Protein AF-A0AB73HHT5-F1 (afdb_monomer)

Sequence (84 aa):
QTDFERKVSQRGRKSSLTKNLKHLIEEKIQVQKWSPEQVAHVVGIAYKTVYNWIDQGWLDVQLPDLPDHGIRRHRAKEKRGTFS

Radius of gyration: 14.93 Å; Cα contacts (8 Å, |Δi|>4): 52; chains: 1; bounding box: 33×35×42 Å

Foldseek 3Di:
DPPLLVVVVPDDDPDPDDPVLLVQQQCCCQVVLDALCVSCVVVVHDSVVSVVCQVSVVHPDHCCSRSCSCVVVVVPPDPPDPDD

Mean predicted aligned error: 10.89 Å

Secondary structure (DSSP, 8-state):
--HHHHHHTTSSS-----HHHHHHHHHHHHTT---HHHHHHHHTS-HHHHHHHHHTT-SS--GGGSTTTTHHHHTT--------

Nearest PDB structures (foldseek):
  4a12-assembly1_B  TM=5.743E-01  e=7.141E+00  Staphylococcus aureus
  5mq0-assembly1_O  TM=5.082E-01  e=8.013E+00  Saccharomyces cerevisiae

Solvent-accessible surface area (backbone atoms only — not comparable to full-atom values): 5382 Å² total; per-residue (Å²): 134,72,69,60,65,66,63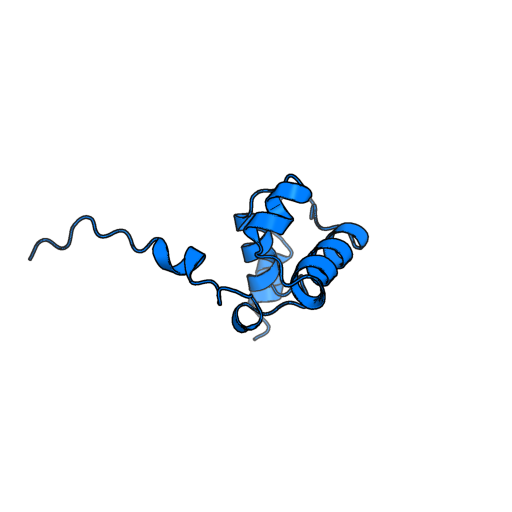,61,76,74,63,78,79,78,77,86,74,43,74,69,56,50,52,52,50,50,47,39,34,73,74,67,54,39,47,60,57,59,50,17,60,78,73,73,48,62,38,68,55,51,54,49,33,35,77,67,61,75,41,104,50,55,63,80,73,39,76,63,55,52,50,75,72,62,69,72,68,82,83,83,76,90,76,129

Organism: Pediococcus pentosaceus (NCBI:txid1255)

Structure (mmCIF, N/CA/C/O backbone):
data_AF-A0AB73HHT5-F1
#
_entry.id   AF-A0AB73HHT5-F1
#
loop_
_atom_site.group_PDB
_atom_site.id
_atom_site.type_symbol
_atom_site.label_atom_id
_atom_site.label_alt_id
_atom_site.label_comp_id
_atom_site.label_asym_id
_atom_site.label_entity_id
_atom_site.label_seq_id
_atom_site.pdbx_PDB_ins_code
_atom_site.Cartn_x
_atom_site.Cartn_y
_atom_site.Cartn_z
_atom_site.occupancy
_atom_site.B_iso_or_equiv
_atom_site.auth_seq_id
_atom_site.auth_comp_id
_atom_site.auth_asym_id
_atom_site.auth_atom_id
_atom_site.pdbx_PDB_model_num
ATOM 1 N N . GLN A 1 1 ? -15.665 7.598 -12.413 1.00 48.34 1 GLN A N 1
ATOM 2 C CA . GLN A 1 1 ? -14.658 7.120 -11.439 1.00 48.34 1 GLN A CA 1
ATOM 3 C C . GLN A 1 1 ? -15.223 6.939 -10.015 1.00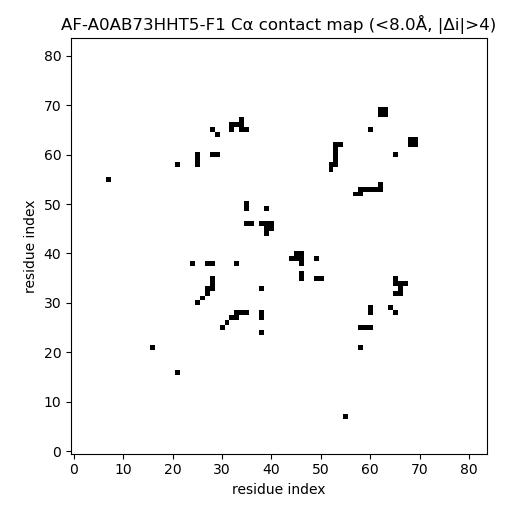 48.34 1 GLN A C 1
ATOM 5 O O . GLN A 1 1 ? -14.529 6.391 -9.180 1.00 48.34 1 GLN A O 1
ATOM 10 N N . THR A 1 2 ? -16.492 7.283 -9.751 1.00 42.41 2 THR A N 1
ATOM 11 C CA . THR A 1 2 ? -17.116 7.384 -8.409 1.00 42.41 2 THR A CA 1
ATOM 12 C C . THR A 1 2 ? -17.945 6.169 -7.944 1.00 42.41 2 THR A C 1
ATOM 14 O O . THR A 1 2 ? -18.387 6.126 -6.799 1.00 42.41 2 THR A O 1
ATOM 17 N N . ASP A 1 3 ? -18.182 5.164 -8.797 1.00 39.69 3 ASP A N 1
ATOM 18 C CA . ASP A 1 3 ? -19.061 4.020 -8.464 1.00 39.69 3 ASP A CA 1
ATOM 19 C C . ASP A 1 3 ? -18.343 2.912 -7.663 1.00 39.69 3 ASP A C 1
ATOM 21 O O . ASP A 1 3 ? -18.965 2.157 -6.913 1.00 39.69 3 ASP A O 1
ATOM 25 N N . PHE A 1 4 ? -17.012 2.830 -7.783 1.00 47.88 4 PHE A N 1
ATOM 26 C CA . PHE A 1 4 ? -16.199 1.799 -7.129 1.00 47.88 4 PHE A CA 1
ATOM 27 C C . PHE A 1 4 ? -16.049 2.046 -5.620 1.00 47.88 4 PHE A C 1
ATOM 29 O O . PHE A 1 4 ? -16.216 1.123 -4.821 1.00 47.88 4 PHE A O 1
ATOM 36 N N . GLU A 1 5 ? -15.846 3.305 -5.216 1.00 51.53 5 GLU A N 1
ATOM 37 C CA . GLU A 1 5 ? -15.736 3.720 -3.808 1.00 51.53 5 GLU A CA 1
ATOM 38 C C . GLU A 1 5 ? -16.988 3.343 -2.999 1.00 51.53 5 GLU A C 1
ATOM 40 O O . GLU A 1 5 ? -16.899 2.866 -1.862 1.00 51.53 5 GLU A O 1
ATOM 45 N N . ARG A 1 6 ? -18.169 3.462 -3.621 1.00 51.03 6 ARG A N 1
ATOM 46 C CA . ARG A 1 6 ? -19.462 3.180 -2.982 1.00 51.03 6 ARG A CA 1
ATOM 47 C C . ARG A 1 6 ? -19.677 1.692 -2.687 1.00 51.03 6 ARG A C 1
ATOM 49 O O . ARG A 1 6 ? -20.283 1.359 -1.671 1.00 51.03 6 ARG A O 1
ATOM 56 N N . LYS A 1 7 ? -19.169 0.792 -3.541 1.00 47.81 7 LYS A N 1
ATOM 57 C CA . LYS A 1 7 ? -19.332 -0.670 -3.391 1.00 47.81 7 LYS A CA 1
ATOM 58 C C . LYS A 1 7 ? -18.298 -1.310 -2.460 1.00 47.81 7 LYS A C 1
ATOM 60 O O . LYS A 1 7 ? -18.583 -2.358 -1.879 1.00 47.81 7 LYS A O 1
ATOM 65 N N . VAL A 1 8 ? -17.127 -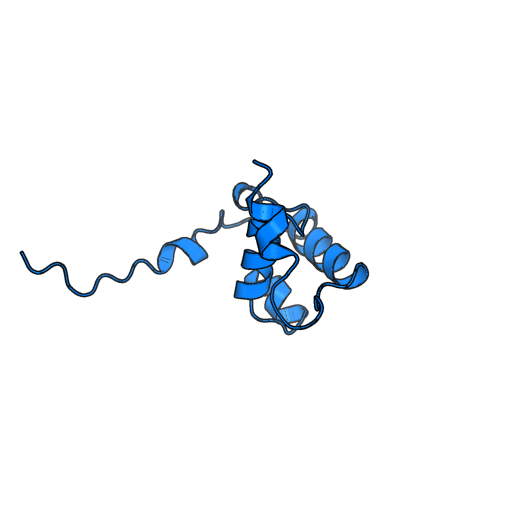0.692 -2.287 1.00 52.00 8 VAL A N 1
ATOM 66 C CA . VAL A 1 8 ? -16.069 -1.179 -1.380 1.00 52.00 8 VAL A CA 1
ATOM 67 C C . VAL A 1 8 ? -16.361 -0.816 0.081 1.00 52.00 8 VAL A C 1
ATOM 69 O O . VAL A 1 8 ? -16.105 -1.625 0.970 1.00 52.00 8 VAL A O 1
ATOM 72 N N . SER A 1 9 ? -16.975 0.345 0.332 1.00 49.62 9 SER A N 1
ATOM 73 C CA . SER A 1 9 ? -17.297 0.834 1.683 1.00 49.62 9 SER A CA 1
ATOM 74 C C . SER A 1 9 ? -18.242 -0.084 2.487 1.00 49.62 9 SER A C 1
ATOM 76 O O . SER A 1 9 ? -18.230 -0.048 3.715 1.00 49.62 9 SER A O 1
ATOM 78 N N . GLN A 1 10 ? -19.028 -0.939 1.819 1.00 48.34 10 GLN A N 1
ATOM 79 C CA . GLN A 1 10 ? -20.088 -1.746 2.446 1.00 48.34 10 GLN A CA 1
ATOM 80 C C . GLN A 1 10 ? -19.778 -3.252 2.580 1.00 48.34 10 GLN A C 1
ATOM 82 O O . GLN A 1 10 ? -20.677 -4.032 2.894 1.00 48.34 10 GLN A O 1
ATOM 87 N N . ARG A 1 11 ? -18.534 -3.709 2.355 1.00 43.25 11 ARG A N 1
ATOM 88 C CA . ARG A 1 11 ? -18.191 -5.145 2.441 1.00 43.25 11 ARG A CA 1
ATOM 89 C C . ARG A 1 11 ? -17.408 -5.515 3.711 1.00 43.25 11 ARG A C 1
ATOM 91 O O . ARG A 1 11 ? -16.242 -5.167 3.844 1.00 43.25 11 ARG A O 1
ATOM 98 N N . GLY A 1 12 ? -18.009 -6.363 4.553 1.00 54.84 12 GLY A N 1
ATOM 99 C CA . GLY A 1 12 ? -17.307 -7.228 5.517 1.00 54.84 12 GLY A CA 1
ATOM 100 C C . GLY A 1 12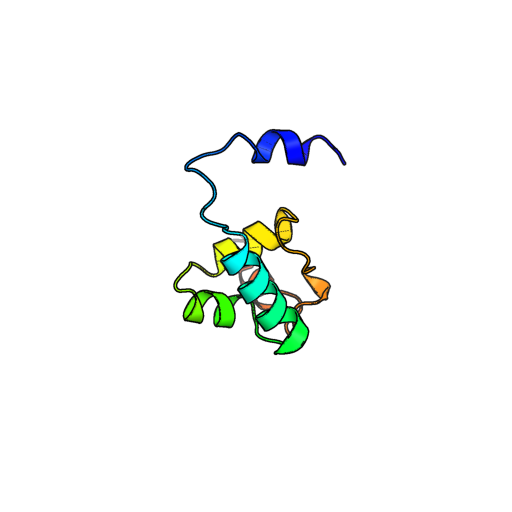 ? -16.773 -6.576 6.804 1.00 54.84 12 GLY A C 1
ATOM 101 O O . GLY A 1 12 ? -17.044 -5.419 7.108 1.00 54.84 12 GLY A O 1
ATOM 102 N N . ARG A 1 13 ? -16.053 -7.383 7.605 1.00 50.00 13 ARG A N 1
ATOM 103 C CA . ARG A 1 13 ? -15.509 -7.052 8.941 1.00 50.00 13 ARG A CA 1
ATOM 104 C C . ARG A 1 13 ? -14.722 -5.734 8.909 1.00 50.00 13 ARG A C 1
ATOM 106 O O . ARG A 1 13 ? -13.951 -5.512 7.981 1.00 50.00 13 ARG A O 1
ATOM 113 N N . LYS A 1 14 ? -14.908 -4.888 9.935 1.00 53.38 14 LYS A N 1
ATOM 114 C CA . LYS A 1 14 ? -14.302 -3.547 10.035 1.00 53.38 14 LYS A CA 1
ATOM 115 C C . LYS A 1 14 ? -12.814 -3.566 9.663 1.00 53.38 14 LYS A C 1
ATOM 117 O O . LYS A 1 14 ? -12.077 -4.444 10.105 1.00 53.38 14 LYS A O 1
ATOM 122 N N . SER A 1 15 ? -12.411 -2.594 8.846 1.00 55.91 15 SER A N 1
ATOM 123 C CA . SER A 1 15 ? -11.085 -2.464 8.241 1.00 55.91 15 SER A CA 1
ATOM 124 C C . SER A 1 15 ? -9.948 -2.666 9.253 1.00 55.91 15 SER A C 1
ATOM 126 O O . SER A 1 15 ? -9.757 -1.836 10.139 1.00 55.91 15 SER A O 1
ATOM 128 N N . SER A 1 16 ? -9.147 -3.725 9.085 1.00 66.50 16 SER A N 1
ATOM 129 C CA . SER A 1 16 ? -7.900 -3.943 9.847 1.00 66.50 16 SER A CA 1
ATOM 130 C C . SER A 1 16 ? -6.807 -2.904 9.559 1.00 66.50 16 SER A C 1
ATOM 132 O O . SER A 1 16 ? -5.764 -2.929 10.206 1.00 66.50 16 SER A O 1
ATOM 134 N N . LEU A 1 17 ? -7.015 -2.003 8.594 1.00 78.12 17 LEU A N 1
ATOM 135 C CA . LEU A 1 17 ? -6.067 -0.947 8.259 1.00 78.12 17 LEU A CA 1
ATOM 136 C C . LEU A 1 17 ? -6.196 0.216 9.252 1.00 78.12 17 LEU A C 1
ATOM 138 O O . LEU A 1 17 ? -7.052 1.087 9.105 1.00 78.12 17 LEU A O 1
ATOM 142 N N . THR A 1 18 ? -5.352 0.224 10.282 1.00 84.62 18 THR A N 1
ATOM 143 C CA . THR A 1 18 ? -5.211 1.370 11.192 1.00 84.62 18 THR A CA 1
ATOM 144 C C . THR A 1 18 ? -4.300 2.435 10.577 1.00 84.62 18 THR A C 1
ATOM 146 O O . THR A 1 18 ? -3.484 2.133 9.708 1.00 84.62 18 THR A O 1
ATOM 149 N N . LYS A 1 19 ? -4.396 3.691 11.038 1.00 86.06 19 LYS A N 1
ATOM 150 C CA . LYS A 1 19 ? -3.537 4.791 10.551 1.00 86.06 19 LYS A CA 1
ATOM 151 C C . LYS A 1 19 ? -2.044 4.481 10.714 1.00 86.06 19 LYS A C 1
ATOM 153 O O . LYS A 1 19 ? -1.276 4.695 9.785 1.00 86.06 19 LYS A O 1
ATOM 158 N N . ASN A 1 20 ? -1.662 3.917 11.860 1.00 87.12 20 ASN A N 1
ATOM 159 C CA . ASN A 1 20 ? -0.278 3.527 12.138 1.00 87.12 20 ASN A CA 1
ATOM 160 C C . ASN A 1 20 ? 0.190 2.423 11.189 1.00 87.12 20 ASN A C 1
ATOM 162 O O . ASN A 1 20 ? 1.311 2.466 10.696 1.00 87.12 20 ASN A O 1
ATOM 166 N N . LEU A 1 21 ? -0.684 1.449 10.907 1.00 88.62 21 LEU A N 1
ATOM 167 C CA . LEU A 1 21 ? -0.355 0.365 9.995 1.00 88.62 21 LEU A CA 1
ATOM 168 C C . LEU A 1 21 ? -0.197 0.861 8.558 1.00 88.62 21 LEU A C 1
ATOM 170 O O . LEU A 1 21 ? 0.748 0.472 7.879 1.00 88.62 21 LEU A O 1
ATOM 174 N N . LYS A 1 22 ? -1.102 1.737 8.118 1.00 89.69 22 LYS A N 1
ATOM 175 C CA . LYS A 1 22 ? -1.013 2.413 6.825 1.00 89.69 22 LYS A CA 1
ATOM 176 C C . LYS A 1 22 ? 0.335 3.128 6.678 1.00 89.69 22 LYS A C 1
ATOM 178 O O . LYS A 1 22 ? 1.074 2.810 5.753 1.00 89.69 22 LYS A O 1
ATOM 183 N N . HIS A 1 23 ? 0.681 3.985 7.639 1.00 91.12 23 HIS A N 1
ATOM 184 C CA . HIS A 1 23 ? 1.922 4.757 7.596 1.00 91.12 23 HIS A CA 1
ATOM 185 C C . HIS A 1 23 ? 3.171 3.865 7.580 1.00 91.12 23 HIS A C 1
ATOM 187 O O . HIS A 1 23 ? 4.087 4.099 6.800 1.00 91.12 23 HIS A O 1
ATOM 193 N N . LEU A 1 24 ? 3.181 2.791 8.379 1.00 91.31 24 LEU A N 1
ATOM 194 C CA . LEU A 1 24 ? 4.276 1.819 8.391 1.00 91.31 24 LEU A CA 1
ATOM 195 C C . LEU A 1 24 ? 4.455 1.136 7.028 1.00 91.31 24 LEU A C 1
ATOM 197 O O . LEU A 1 24 ? 5.580 0.951 6.573 1.00 91.31 24 LEU A O 1
ATOM 201 N N . ILE A 1 25 ? 3.356 0.745 6.375 1.00 89.38 25 ILE A N 1
ATOM 202 C CA . ILE A 1 25 ? 3.413 0.105 5.056 1.00 89.38 25 ILE A CA 1
ATOM 203 C C . ILE A 1 25 ? 3.941 1.090 4.009 1.00 89.38 25 ILE A C 1
ATOM 205 O O . ILE A 1 25 ? 4.834 0.735 3.241 1.00 89.38 25 ILE A O 1
ATOM 209 N N . GLU A 1 26 ? 3.419 2.317 3.998 1.00 91.19 26 GLU A N 1
ATOM 210 C CA . GLU A 1 26 ? 3.830 3.375 3.068 1.00 91.19 26 GLU A CA 1
ATOM 211 C C . GLU A 1 26 ? 5.314 3.713 3.230 1.00 91.19 26 GLU A C 1
ATOM 213 O O . GLU A 1 26 ? 6.056 3.661 2.252 1.00 91.19 26 GLU A O 1
ATOM 218 N N . GLU A 1 27 ? 5.782 3.936 4.462 1.00 91.50 27 GLU A N 1
ATOM 219 C CA . GLU A 1 27 ? 7.189 4.228 4.754 1.00 91.50 27 GLU A CA 1
ATOM 220 C C . GLU A 1 27 ? 8.108 3.095 4.275 1.00 91.50 27 GLU A C 1
ATOM 222 O O . GLU A 1 27 ? 9.106 3.326 3.590 1.00 91.50 27 GLU A O 1
ATOM 227 N N . LYS A 1 28 ? 7.764 1.840 4.581 1.00 90.56 28 LYS A N 1
ATOM 228 C CA . LYS A 1 28 ? 8.580 0.686 4.182 1.00 90.56 28 LYS A CA 1
ATOM 229 C C . LYS A 1 28 ? 8.670 0.531 2.664 1.00 90.56 28 LYS A C 1
ATOM 231 O O . LYS A 1 28 ? 9.743 0.207 2.152 1.00 90.56 28 LYS A O 1
ATOM 236 N N . ILE A 1 29 ? 7.579 0.773 1.942 1.00 89.19 29 ILE A N 1
ATOM 237 C CA . ILE A 1 29 ? 7.570 0.664 0.480 1.00 89.19 29 ILE A CA 1
ATOM 238 C C . ILE A 1 29 ? 8.262 1.872 -0.163 1.00 89.19 29 ILE A C 1
ATOM 240 O O . ILE A 1 29 ? 9.138 1.692 -1.003 1.00 89.19 29 ILE A O 1
ATOM 244 N N . GLN A 1 30 ? 7.916 3.097 0.230 1.00 88.81 30 GLN A N 1
ATOM 245 C CA . GLN A 1 30 ? 8.410 4.311 -0.425 1.00 88.81 30 GLN A CA 1
ATOM 246 C C . GLN A 1 30 ? 9.859 4.630 -0.047 1.00 88.81 30 GLN A C 1
ATOM 248 O O . GLN A 1 30 ? 10.663 4.922 -0.936 1.00 88.81 30 GLN A O 1
ATOM 253 N N . VAL A 1 31 ? 10.193 4.549 1.247 1.00 89.12 31 VAL A N 1
ATOM 254 C CA . VAL A 1 31 ? 11.513 4.918 1.785 1.00 89.12 31 VAL A CA 1
ATOM 255 C C . VAL A 1 31 ? 12.483 3.752 1.674 1.00 89.12 31 VAL A C 1
ATOM 257 O O . VAL A 1 31 ? 13.571 3.900 1.127 1.00 89.12 31 VAL A O 1
ATOM 260 N N . GLN A 1 32 ? 12.092 2.575 2.172 1.00 88.56 32 GLN A N 1
ATOM 261 C CA . GLN A 1 32 ? 12.998 1.418 2.223 1.00 88.56 32 GLN A CA 1
ATOM 262 C C . GLN A 1 32 ? 12.973 0.585 0.937 1.00 88.56 32 GLN A C 1
ATOM 264 O O . GLN A 1 32 ? 13.758 -0.355 0.815 1.00 88.56 32 GLN A O 1
ATOM 269 N N . LYS A 1 33 ? 12.093 0.918 -0.021 1.00 87.50 33 LYS A N 1
ATOM 270 C CA . LYS A 1 33 ? 11.923 0.195 -1.292 1.00 87.50 33 LYS A CA 1
ATOM 271 C C . LYS A 1 33 ? 11.673 -1.300 -1.086 1.00 87.50 33 LYS A C 1
ATOM 273 O O . LYS A 1 33 ? 12.127 -2.135 -1.865 1.00 87.50 33 LYS A O 1
ATOM 278 N N . TRP A 1 34 ? 10.944 -1.649 -0.023 1.00 89.50 34 TRP A N 1
ATOM 279 C CA . TRP A 1 34 ? 10.527 -3.027 0.229 1.00 89.50 34 TRP A CA 1
ATOM 280 C C . TRP A 1 34 ? 9.383 -3.435 -0.701 1.00 89.50 34 TRP A C 1
ATOM 282 O O . TRP A 1 34 ? 8.504 -2.639 -1.033 1.00 89.50 34 TRP A O 1
ATOM 292 N N . SER A 1 35 ? 9.360 -4.712 -1.083 1.00 87.06 35 SER A N 1
ATOM 293 C CA . SER A 1 35 ? 8.218 -5.300 -1.790 1.00 87.06 35 SER A CA 1
ATOM 294 C C . SER A 1 35 ? 6.996 -5.448 -0.862 1.00 87.06 35 SER A C 1
ATOM 296 O O . SER A 1 35 ? 7.165 -5.662 0.346 1.00 87.06 35 SER A O 1
ATOM 298 N N . PRO A 1 36 ? 5.758 -5.408 -1.395 1.00 86.62 36 PRO A N 1
ATOM 299 C CA . PRO A 1 36 ? 4.540 -5.633 -0.608 1.00 86.62 36 PRO A CA 1
ATOM 300 C C . PRO A 1 36 ? 4.562 -6.945 0.184 1.00 86.62 36 PRO A C 1
ATOM 302 O O . PRO A 1 36 ? 4.054 -7.005 1.300 1.00 86.62 36 PRO A O 1
ATOM 305 N N . GLU A 1 37 ? 5.186 -7.989 -0.363 1.00 88.25 37 GLU A N 1
ATOM 306 C CA . GLU A 1 37 ? 5.384 -9.278 0.298 1.00 88.25 37 GLU A CA 1
ATOM 307 C C . GLU A 1 37 ? 6.289 -9.188 1.535 1.00 88.25 37 GLU A C 1
ATOM 309 O O . GLU A 1 37 ? 5.966 -9.782 2.564 1.00 88.25 37 GLU A O 1
ATOM 314 N N . GLN A 1 38 ? 7.393 -8.437 1.463 1.00 89.88 38 GLN A N 1
ATOM 315 C CA . GLN A 1 38 ? 8.290 -8.237 2.610 1.00 89.88 38 GLN A CA 1
ATOM 316 C C . GLN A 1 38 ? 7.587 -7.477 3.731 1.00 89.88 38 GLN A C 1
ATOM 318 O O . GLN A 1 38 ? 7.656 -7.874 4.894 1.00 89.88 38 GLN A O 1
ATOM 323 N N . VAL A 1 39 ? 6.869 -6.409 3.380 1.00 90.19 39 VAL A N 1
ATOM 324 C CA . VAL A 1 39 ? 6.106 -5.629 4.358 1.00 90.19 39 VAL A CA 1
ATOM 325 C C . VAL A 1 39 ? 5.011 -6.482 4.991 1.00 90.19 39 VAL A C 1
ATOM 327 O O . VAL A 1 39 ? 4.872 -6.492 6.211 1.00 90.19 39 VAL A O 1
ATOM 330 N N . ALA A 1 40 ? 4.278 -7.253 4.187 1.00 89.56 40 ALA A N 1
ATOM 331 C CA . ALA A 1 40 ? 3.241 -8.150 4.679 1.00 89.56 40 ALA A CA 1
ATOM 332 C C . ALA A 1 40 ? 3.786 -9.197 5.660 1.00 89.56 40 ALA A C 1
ATOM 334 O O . ALA A 1 40 ? 3.146 -9.470 6.674 1.00 89.56 40 ALA A O 1
ATOM 335 N N . HIS A 1 41 ? 4.982 -9.729 5.394 1.00 89.69 41 HIS A N 1
ATOM 336 C CA . HIS A 1 41 ? 5.652 -10.668 6.288 1.00 89.69 41 HIS A CA 1
ATOM 337 C C . HIS A 1 41 ? 5.992 -10.037 7.645 1.00 89.69 41 HIS A C 1
ATOM 339 O O . HIS A 1 41 ? 5.693 -10.625 8.679 1.00 89.69 41 HIS A O 1
ATOM 345 N N . VAL A 1 42 ? 6.547 -8.820 7.651 1.00 88.88 42 VAL A N 1
ATOM 346 C CA . VAL A 1 42 ? 6.913 -8.106 8.890 1.00 88.88 42 VAL A CA 1
ATOM 347 C C . VAL A 1 42 ? 5.688 -7.669 9.690 1.00 88.88 42 VAL A C 1
ATOM 349 O O . VAL A 1 42 ? 5.695 -7.707 10.916 1.00 88.88 42 VAL A O 1
ATOM 352 N N . VAL A 1 43 ? 4.620 -7.280 9.000 1.00 86.25 43 VAL A N 1
ATOM 353 C CA . VAL A 1 43 ? 3.350 -6.880 9.616 1.00 86.25 43 VAL A CA 1
ATOM 354 C C . VAL A 1 43 ? 2.521 -8.094 10.074 1.00 86.25 43 VAL A C 1
ATOM 356 O O . VAL A 1 43 ? 1.626 -7.952 10.906 1.00 86.25 43 VAL A O 1
ATOM 359 N N . GLY A 1 44 ? 2.798 -9.291 9.551 1.00 87.75 44 GLY A N 1
ATOM 360 C CA . GLY A 1 44 ? 2.042 -10.505 9.863 1.00 87.75 44 GLY A CA 1
ATOM 361 C C . GLY A 1 44 ? 0.671 -10.573 9.179 1.00 87.75 44 GLY A C 1
ATOM 362 O O . GLY A 1 44 ? -0.264 -11.159 9.721 1.00 87.75 44 GLY A O 1
ATOM 363 N N . ILE A 1 45 ? 0.527 -9.972 7.993 1.00 87.19 45 ILE A N 1
ATOM 364 C CA . ILE A 1 45 ? -0.703 -10.019 7.184 1.00 87.19 45 ILE A CA 1
ATOM 365 C C . ILE A 1 45 ? -0.468 -10.758 5.867 1.00 87.19 45 ILE A C 1
ATOM 367 O O . ILE A 1 45 ? 0.656 -10.924 5.402 1.00 87.19 45 ILE A O 1
ATOM 371 N N . ALA A 1 46 ? -1.547 -11.190 5.216 1.00 85.81 46 ALA A N 1
ATOM 372 C CA . ALA A 1 46 ? -1.440 -11.754 3.877 1.00 8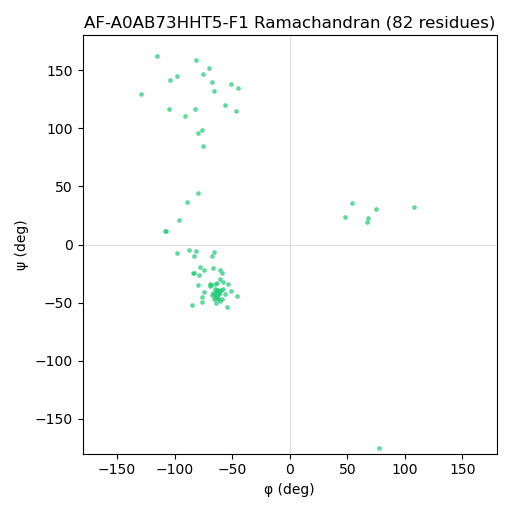5.81 46 ALA A CA 1
ATOM 373 C C . ALA A 1 46 ? -0.984 -10.679 2.873 1.00 85.81 46 ALA A C 1
ATOM 375 O O . ALA A 1 46 ? -1.583 -9.607 2.796 1.00 85.81 46 ALA A O 1
ATOM 376 N N . TYR A 1 47 ? 0.012 -10.981 2.035 1.00 85.56 47 TYR A N 1
ATOM 377 C CA . TYR A 1 47 ? 0.510 -10.037 1.020 1.00 85.56 47 TYR A CA 1
ATOM 378 C C . TYR A 1 47 ? -0.581 -9.579 0.043 1.00 85.56 47 TYR A C 1
ATOM 380 O O . TYR A 1 47 ? -0.602 -8.428 -0.387 1.00 85.56 47 TYR A O 1
ATOM 388 N N . LYS A 1 48 ? -1.551 -10.454 -0.256 1.00 84.44 48 LYS A N 1
ATOM 389 C CA . LYS A 1 48 ? -2.714 -10.128 -1.091 1.00 84.44 48 LYS A CA 1
ATOM 390 C C . LYS A 1 48 ? -3.557 -8.995 -0.494 1.00 84.44 48 LYS A C 1
ATOM 392 O O . LYS A 1 48 ? -4.142 -8.225 -1.245 1.00 84.44 48 LYS A O 1
ATOM 397 N N . THR A 1 49 ? -3.576 -8.854 0.832 1.00 86.19 49 THR A N 1
ATOM 398 C CA . THR A 1 49 ? -4.242 -7.746 1.524 1.00 86.19 49 THR A CA 1
ATOM 399 C C . THR A 1 49 ? -3.562 -6.411 1.227 1.00 86.19 49 THR A C 1
ATOM 401 O O . THR A 1 49 ? -4.259 -5.444 0.944 1.00 86.19 49 THR A O 1
ATOM 404 N N . VAL A 1 50 ? -2.224 -6.366 1.200 1.00 86.75 50 VAL A N 1
ATOM 405 C CA . VAL A 1 50 ? -1.472 -5.152 0.832 1.00 86.75 50 VAL A CA 1
ATOM 406 C C . VAL A 1 50 ? -1.782 -4.751 -0.610 1.00 86.75 50 VAL A C 1
ATOM 408 O O . VAL A 1 50 ? -2.130 -3.602 -0.862 1.00 86.75 50 VAL A O 1
ATOM 411 N N . TYR A 1 51 ? -1.761 -5.705 -1.546 1.00 85.88 51 TYR A N 1
ATOM 412 C CA . TYR A 1 51 ? -2.148 -5.438 -2.936 1.00 85.88 51 TYR A CA 1
ATOM 413 C C . TYR A 1 51 ? -3.599 -4.963 -3.069 1.00 85.88 51 TYR A C 1
ATOM 415 O O . TYR A 1 51 ? -3.859 -4.052 -3.846 1.00 85.88 51 TYR A O 1
ATOM 423 N N . ASN A 1 52 ? -4.535 -5.537 -2.307 1.00 84.62 52 ASN A N 1
ATOM 424 C CA . ASN A 1 52 ? -5.925 -5.082 -2.308 1.00 84.62 52 ASN A CA 1
ATOM 425 C C . ASN A 1 52 ? -6.051 -3.641 -1.799 1.00 84.62 52 ASN A C 1
ATOM 427 O O . ASN A 1 52 ? -6.825 -2.879 -2.361 1.00 84.62 52 ASN A O 1
ATOM 431 N N . TRP A 1 53 ? -5.291 -3.248 -0.773 1.00 87.88 53 TRP A N 1
ATOM 432 C CA . TRP A 1 53 ? -5.301 -1.870 -0.274 1.00 87.88 53 TRP A CA 1
ATOM 433 C C . TRP A 1 53 ? -4.694 -0.874 -1.262 1.00 87.88 53 TRP A C 1
ATOM 435 O O . TRP A 1 53 ? -5.196 0.241 -1.368 1.00 87.88 53 TRP A O 1
ATOM 445 N N . ILE A 1 54 ? -3.667 -1.283 -2.011 1.00 85.75 54 ILE A N 1
ATOM 446 C CA . ILE A 1 54 ? -3.113 -0.494 -3.121 1.00 85.75 54 ILE A CA 1
ATOM 447 C C . ILE A 1 54 ? -4.163 -0.324 -4.231 1.00 85.75 54 ILE A C 1
ATOM 449 O O . ILE A 1 54 ? -4.445 0.790 -4.652 1.00 85.75 54 ILE A O 1
ATOM 453 N N . ASP A 1 55 ? -4.793 -1.419 -4.668 1.00 82.19 55 ASP A N 1
ATOM 454 C CA . ASP A 1 55 ? -5.809 -1.435 -5.738 1.00 82.19 55 A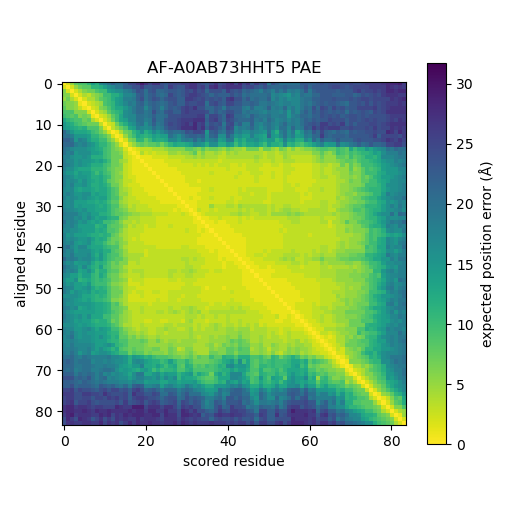SP A CA 1
ATOM 455 C C . ASP A 1 55 ? -7.063 -0.618 -5.355 1.00 82.19 55 ASP A C 1
ATOM 457 O O . ASP A 1 55 ? -7.674 0.041 -6.191 1.00 82.19 55 ASP A O 1
ATOM 461 N N . GLN A 1 56 ? -7.405 -0.599 -4.063 1.00 81.50 56 GLN A N 1
ATOM 462 C CA . GLN A 1 56 ? -8.496 0.198 -3.495 1.00 81.50 56 GLN A CA 1
ATOM 463 C C . GLN A 1 56 ? -8.131 1.668 -3.228 1.00 81.50 56 GLN A C 1
ATOM 465 O O . GLN A 1 56 ? -9.005 2.426 -2.807 1.00 81.50 56 GLN A O 1
ATOM 470 N N . GLY A 1 57 ? -6.871 2.075 -3.418 1.00 85.44 57 GLY A N 1
ATOM 471 C CA . GLY A 1 57 ? -6.406 3.437 -3.127 1.00 85.44 57 GLY A CA 1
ATOM 472 C C . GLY A 1 57 ? -6.386 3.786 -1.635 1.00 85.44 57 GLY A C 1
ATOM 473 O O . GLY A 1 57 ? -6.476 4.952 -1.261 1.00 85.44 57 GLY A O 1
ATOM 474 N N . TRP A 1 58 ? -6.317 2.786 -0.75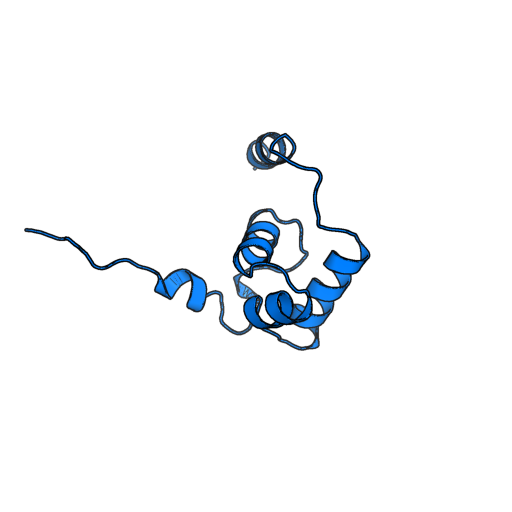1 1.00 86.75 58 TRP A N 1
ATOM 475 C CA . TRP A 1 58 ? -6.244 3.010 0.698 1.00 86.75 58 TRP A CA 1
ATOM 476 C C . TRP A 1 58 ? -4.834 3.393 1.154 1.00 86.75 58 TRP A C 1
ATOM 478 O O . TRP A 1 58 ? -4.6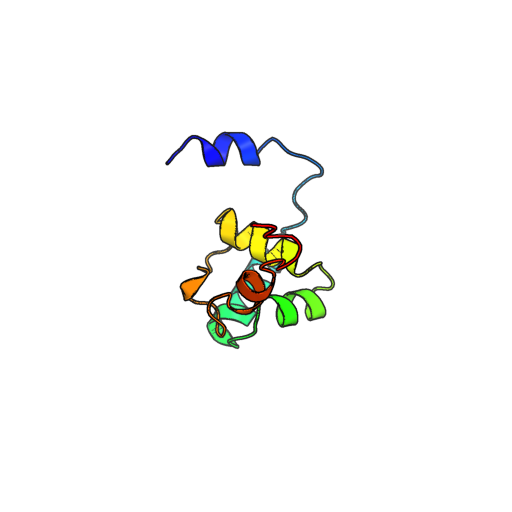82 4.067 2.178 1.00 86.75 58 TRP A O 1
ATOM 488 N N . LEU A 1 59 ? -3.822 2.976 0.393 1.00 87.00 59 LEU A N 1
ATOM 489 C CA . LEU A 1 59 ? -2.419 3.347 0.553 1.00 87.00 59 LEU A CA 1
ATOM 490 C C . LEU A 1 59 ? -2.050 4.374 -0.520 1.00 87.00 59 LEU A C 1
ATOM 492 O O . LEU A 1 59 ? -2.469 4.234 -1.667 1.00 87.00 59 LEU A O 1
ATOM 496 N N . ASP A 1 60 ? -1.232 5.359 -0.164 1.00 88.56 60 ASP A N 1
ATOM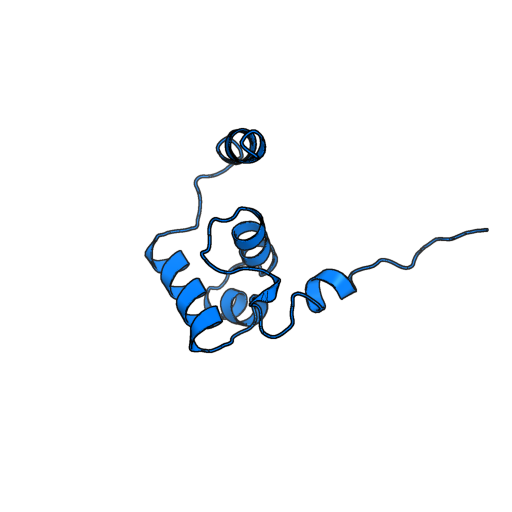 497 C CA . ASP A 1 60 ? -0.638 6.344 -1.073 1.00 88.56 60 ASP A CA 1
ATOM 498 C C . ASP A 1 60 ? 0.575 5.753 -1.815 1.00 88.56 60 ASP A C 1
ATOM 500 O O . ASP A 1 60 ? 1.657 6.323 -1.910 1.00 88.56 60 ASP A O 1
ATOM 504 N N . VAL A 1 61 ? 0.405 4.524 -2.296 1.00 84.00 61 VAL A N 1
ATOM 505 C CA . VAL A 1 61 ? 1.397 3.769 -3.052 1.00 84.00 61 VAL A CA 1
ATOM 506 C C . VAL A 1 61 ? 0.703 3.271 -4.300 1.00 84.00 61 VAL A C 1
ATOM 508 O O . VAL A 1 61 ? -0.359 2.660 -4.226 1.00 84.00 61 VAL A O 1
ATOM 511 N N . GLN A 1 62 ? 1.320 3.502 -5.451 1.00 81.44 62 GLN A N 1
ATOM 512 C CA . GLN A 1 62 ? 0.820 3.032 -6.736 1.00 81.44 62 GLN A CA 1
ATOM 513 C C . GLN A 1 62 ? 1.537 1.733 -7.123 1.00 81.44 62 GLN A C 1
ATOM 515 O O . GLN A 1 62 ? 2.731 1.579 -6.885 1.00 81.44 62 GLN A O 1
ATOM 520 N N . LEU A 1 63 ? 0.835 0.802 -7.775 1.00 78.69 63 LEU A N 1
ATOM 521 C CA . LEU A 1 63 ? 1.438 -0.408 -8.366 1.00 78.69 63 LEU A CA 1
ATOM 522 C C . LEU A 1 63 ? 2.730 -0.150 -9.176 1.00 78.69 63 LEU A C 1
ATOM 524 O O . LEU A 1 63 ? 3.678 -0.915 -8.996 1.00 78.69 63 LEU A O 1
ATOM 528 N N . PRO A 1 64 ? 2.809 0.878 -10.048 1.00 76.75 64 PRO A N 1
ATOM 529 C CA . PRO A 1 64 ? 4.042 1.200 -10.768 1.00 76.75 64 PRO A CA 1
ATOM 530 C C . PRO A 1 64 ? 5.189 1.705 -9.884 1.00 76.75 64 PRO A C 1
ATOM 532 O O . PRO A 1 64 ? 6.325 1.629 -10.333 1.00 76.75 64 PRO A O 1
ATOM 535 N N . ASP A 1 65 ? 4.917 2.194 -8.672 1.00 76.38 65 ASP A N 1
ATOM 536 C CA . ASP A 1 65 ? 5.942 2.671 -7.728 1.00 76.38 65 ASP A CA 1
ATOM 537 C C . ASP A 1 65 ? 6.578 1.522 -6.925 1.00 76.38 65 ASP A C 1
ATOM 539 O O . ASP A 1 65 ? 7.586 1.688 -6.238 1.00 76.38 65 ASP A O 1
ATOM 543 N N . LEU A 1 66 ? 6.004 0.318 -7.024 1.00 81.88 66 LEU A N 1
ATOM 544 C CA . LEU A 1 66 ? 6.557 -0.861 -6.376 1.00 81.88 66 LEU A CA 1
ATOM 545 C C . LEU A 1 66 ? 7.894 -1.255 -7.022 1.00 81.88 66 LEU A C 1
ATOM 547 O O . LEU A 1 66 ? 7.986 -1.291 -8.249 1.00 81.88 66 LEU A O 1
ATOM 551 N N . PRO A 1 67 ? 8.892 -1.677 -6.225 1.00 74.31 67 PRO A N 1
ATOM 552 C CA . PRO A 1 67 ? 10.238 -2.007 -6.712 1.00 74.31 67 PRO A CA 1
ATOM 553 C C . PRO A 1 67 ? 10.269 -3.127 -7.768 1.00 74.31 67 PRO A C 1
ATOM 555 O O . PRO A 1 67 ? 11.179 -3.184 -8.585 1.00 74.31 67 PRO A O 1
ATOM 558 N N . ASP A 1 68 ? 9.262 -4.003 -7.777 1.00 71.06 68 ASP A N 1
ATOM 559 C CA . ASP A 1 68 ? 9.109 -5.107 -8.736 1.00 71.06 68 ASP A CA 1
ATOM 560 C C . ASP A 1 68 ? 7.958 -4.850 -9.736 1.00 71.06 68 ASP A C 1
ATOM 562 O O . ASP A 1 68 ? 7.502 -5.779 -10.392 1.00 71.06 68 ASP A O 1
ATOM 566 N N . HIS A 1 69 ? 7.396 -3.632 -9.800 1.00 67.44 69 HIS A N 1
ATOM 567 C CA . HIS A 1 69 ? 6.240 -3.243 -10.638 1.00 67.44 69 HIS A CA 1
ATOM 568 C C . HIS A 1 69 ? 5.024 -4.197 -10.578 1.00 67.44 69 HIS A C 1
ATOM 570 O O . HIS A 1 69 ? 4.231 -4.294 -11.517 1.00 67.44 69 HIS A O 1
ATOM 576 N N . GLY A 1 70 ? 4.870 -4.970 -9.498 1.00 62.09 70 GLY A N 1
ATOM 577 C CA . GLY A 1 70 ? 3.842 -6.011 -9.417 1.00 62.09 70 GLY A CA 1
ATOM 578 C C . GLY A 1 70 ? 4.057 -7.193 -10.379 1.00 62.09 70 GLY A C 1
ATOM 579 O O . GLY A 1 70 ? 3.118 -7.957 -10.614 1.00 62.09 70 GLY A O 1
ATOM 580 N N . ILE A 1 71 ? 5.274 -7.404 -10.900 1.00 64.12 71 ILE A N 1
ATOM 581 C CA . ILE A 1 71 ? 5.660 -8.558 -11.738 1.00 64.12 71 ILE A CA 1
ATOM 582 C C . ILE A 1 71 ? 5.248 -9.874 -11.068 1.00 64.12 71 ILE A C 1
ATOM 584 O O . ILE A 1 71 ? 4.718 -10.782 -11.716 1.00 64.12 71 ILE A O 1
ATOM 588 N N . ARG A 1 72 ? 5.410 -9.962 -9.745 1.00 64.12 72 ARG A N 1
ATOM 589 C CA . ARG A 1 72 ? 5.011 -11.131 -8.950 1.00 64.12 72 ARG A CA 1
ATOM 590 C C . ARG A 1 72 ? 3.495 -11.374 -8.945 1.00 64.12 72 ARG A C 1
ATOM 592 O O . ARG A 1 72 ? 3.088 -12.531 -9.016 1.00 64.12 72 ARG A O 1
ATOM 599 N N . ARG A 1 73 ? 2.658 -10.323 -8.987 1.00 63.19 73 ARG A N 1
ATOM 600 C CA . ARG A 1 73 ? 1.194 -10.435 -9.198 1.00 63.19 73 ARG A CA 1
ATOM 601 C C . ARG A 1 73 ? 0.881 -10.989 -10.592 1.00 63.19 73 ARG A C 1
ATOM 603 O O . ARG A 1 73 ? -0.030 -11.800 -10.732 1.00 63.19 73 ARG A O 1
ATOM 610 N N . HIS A 1 74 ? 1.640 -10.586 -11.614 1.00 59.41 74 HIS A N 1
ATOM 611 C CA . HIS A 1 74 ? 1.422 -11.023 -13.001 1.00 59.41 74 HIS A CA 1
ATOM 612 C C . HIS A 1 74 ? 1.873 -12.470 -13.265 1.00 59.41 74 HIS A C 1
ATOM 614 O O . HIS A 1 74 ? 1.389 -13.112 -14.199 1.00 59.41 74 HIS A O 1
ATOM 620 N N . ARG A 1 75 ? 2.776 -13.016 -12.438 1.00 57.56 75 ARG A N 1
ATOM 621 C CA . ARG A 1 75 ? 3.332 -14.367 -12.622 1.00 57.56 75 ARG A CA 1
ATOM 622 C C . ARG A 1 75 ? 2.301 -15.496 -12.416 1.00 57.56 75 ARG A C 1
ATOM 624 O O . ARG A 1 75 ? 2.572 -16.625 -12.808 1.00 57.56 75 ARG A O 1
ATOM 631 N N . ALA A 1 76 ? 1.099 -15.204 -11.915 1.00 55.09 76 ALA A N 1
ATOM 632 C CA . ALA A 1 76 ? 0.007 -16.172 -11.763 1.00 55.09 76 ALA A CA 1
ATOM 633 C C . ALA A 1 76 ? -0.921 -16.295 -12.997 1.00 55.09 76 ALA A C 1
ATOM 635 O O . ALA A 1 76 ? -2.127 -16.481 -12.844 1.00 55.09 76 ALA A O 1
ATOM 636 N N . LYS A 1 77 ? -0.400 -16.204 -14.231 1.00 56.66 77 LYS A N 1
ATOM 637 C CA . LYS A 1 77 ? -1.162 -16.662 -15.409 1.00 56.66 77 LYS A CA 1
ATOM 638 C C . LYS A 1 77 ? -1.127 -18.190 -15.458 1.00 56.66 77 LYS A C 1
ATOM 640 O O . LYS A 1 77 ? -0.142 -18.785 -15.893 1.00 56.66 77 LYS A O 1
ATOM 645 N N . GLU A 1 78 ? -2.196 -18.811 -14.971 1.00 57.91 78 GLU A N 1
ATOM 646 C CA . GLU A 1 78 ? -2.447 -20.246 -15.088 1.00 57.91 78 GLU A CA 1
ATOM 647 C C . GLU A 1 78 ? -2.430 -20.660 -16.573 1.00 57.91 78 GLU A C 1
ATOM 649 O O . GLU A 1 78 ? -3.189 -20.137 -17.382 1.00 57.91 78 GLU A O 1
ATOM 654 N N . LYS A 1 79 ? -1.519 -21.570 -16.946 1.00 61.34 79 LYS A N 1
ATOM 655 C CA . LYS A 1 79 ? -1.360 -22.103 -18.316 1.00 61.34 79 LYS A CA 1
ATOM 656 C C . LYS A 1 79 ? -2.089 -23.439 -18.526 1.00 61.34 79 LYS A C 1
ATOM 658 O O . LYS A 1 79 ? -1.689 -24.226 -19.381 1.00 61.34 79 LYS A O 1
ATOM 663 N N . ARG A 1 80 ? -3.092 -23.771 -17.708 1.00 58.69 80 ARG A N 1
ATOM 664 C CA . ARG A 1 80 ? -3.811 -25.045 -17.850 1.00 58.69 80 ARG A CA 1
ATOM 665 C C . ARG A 1 80 ? -5.011 -24.866 -18.778 1.00 58.69 80 ARG A C 1
ATOM 667 O O . ARG A 1 80 ? -5.991 -24.249 -18.390 1.00 58.69 80 ARG A O 1
ATOM 674 N N . GLY A 1 81 ? -4.932 -25.464 -19.968 1.00 62.31 81 GLY A N 1
ATOM 675 C CA . GLY A 1 81 ? -6.121 -25.857 -20.729 1.00 62.31 81 GLY A CA 1
ATOM 676 C C . GLY A 1 81 ? -6.480 -25.052 -21.976 1.00 62.31 81 GLY A C 1
ATOM 677 O O . GLY A 1 81 ? -7.663 -24.989 -22.294 1.00 62.31 81 GLY A O 1
ATOM 678 N N . THR A 1 82 ? -5.528 -24.490 -22.726 1.00 60.44 82 THR A N 1
ATOM 679 C CA . THR A 1 82 ? -5.822 -24.146 -24.130 1.00 60.44 82 THR A CA 1
ATOM 680 C C . THR A 1 82 ? -5.819 -25.438 -24.943 1.00 60.44 82 THR A C 1
ATOM 682 O O . THR A 1 82 ? -4.789 -25.850 -25.470 1.00 60.44 82 THR A O 1
ATOM 685 N N . PHE A 1 83 ? -6.951 -26.135 -24.957 1.00 64.81 83 PHE A N 1
ATOM 686 C CA . PHE A 1 83 ? -7.199 -27.167 -25.954 1.00 64.81 83 PHE A CA 1
ATOM 687 C C . PHE A 1 83 ? -7.693 -26.454 -27.217 1.00 64.81 83 PHE A C 1
ATOM 689 O O . PHE A 1 83 ? -8.707 -25.755 -27.162 1.00 64.81 83 PHE A O 1
ATOM 696 N N . SER A 1 84 ? -6.911 -26.559 -28.294 1.00 62.22 84 SER A N 1
ATOM 697 C CA . SER A 1 84 ? -7.324 -26.209 -29.659 1.00 62.22 84 SER A CA 1
ATOM 698 C C . SER A 1 84 ? -8.177 -27.313 -30.268 1.00 62.22 84 SER A C 1
ATOM 700 O O . SER A 1 84 ? -7.963 -28.486 -29.882 1.00 62.22 84 SER A O 1
#

pLDDT: mean 74.43, std 15.82, range [39.69, 91.5]